Protein AF-A0A2D7SMZ4-F1 (afdb_monomer)

Structure (mmCIF, N/CA/C/O backbone):
data_AF-A0A2D7SMZ4-F1
#
_entry.id   AF-A0A2D7SMZ4-F1
#
loop_
_atom_site.group_PDB
_atom_site.id
_atom_site.type_symbol
_atom_site.label_atom_id
_atom_site.label_alt_id
_atom_site.label_comp_id
_atom_site.label_asym_id
_atom_site.label_entity_id
_atom_site.label_seq_id
_atom_site.pdbx_PDB_ins_code
_atom_site.Cartn_x
_atom_site.Cartn_y
_atom_site.Cartn_z
_atom_site.occupancy
_atom_site.B_iso_or_equiv
_atom_site.auth_seq_id
_atom_site.auth_comp_id
_atom_site.auth_asym_id
_atom_site.auth_atom_id
_atom_site.pdbx_PDB_model_num
ATOM 1 N N . MET A 1 1 ? 31.537 -2.635 -29.538 1.00 50.28 1 MET A N 1
ATOM 2 C CA . MET A 1 1 ? 30.178 -2.732 -28.971 1.00 50.28 1 MET A CA 1
ATOM 3 C C . MET A 1 1 ? 30.265 -3.610 -27.745 1.00 50.28 1 MET A C 1
ATOM 5 O O . MET A 1 1 ? 30.622 -4.777 -27.865 1.00 50.28 1 MET A O 1
ATOM 9 N N . GLY A 1 2 ? 30.172 -2.991 -26.574 1.00 50.62 2 GLY A N 1
ATOM 10 C CA . GLY A 1 2 ? 30.565 -3.595 -25.302 1.00 50.62 2 GLY A CA 1
ATOM 11 C C . GLY A 1 2 ? 29.359 -4.090 -24.517 1.00 50.62 2 GLY A C 1
ATOM 12 O O . GLY A 1 2 ? 28.241 -3.640 -24.720 1.00 50.62 2 GLY A O 1
ATOM 13 N N . GLN A 1 3 ? 29.598 -4.983 -23.561 1.00 61.22 3 GLN A N 1
ATOM 14 C CA . GLN A 1 3 ? 28.601 -5.582 -22.661 1.00 61.22 3 GLN A CA 1
ATOM 15 C C . GLN A 1 3 ? 27.650 -4.567 -21.977 1.00 61.22 3 GLN A C 1
ATOM 17 O O . GLN A 1 3 ? 26.537 -4.931 -21.607 1.00 61.22 3 GLN A O 1
ATOM 22 N N . LYS A 1 4 ? 28.067 -3.297 -21.844 1.00 60.47 4 LYS A N 1
ATOM 23 C CA . LYS A 1 4 ? 27.257 -2.183 -21.319 1.00 60.47 4 LYS A CA 1
ATOM 24 C C . LYS A 1 4 ? 26.097 -1.779 -22.236 1.00 60.47 4 LYS A C 1
ATOM 26 O O . LYS A 1 4 ? 25.021 -1.506 -21.719 1.00 60.47 4 LYS A O 1
ATOM 31 N N . ASP A 1 5 ? 26.293 -1.804 -23.555 1.00 69.50 5 ASP A N 1
ATOM 32 C CA . ASP A 1 5 ? 25.263 -1.418 -24.534 1.00 69.50 5 ASP A CA 1
ATOM 33 C C . ASP A 1 5 ? 24.088 -2.405 -24.466 1.00 69.50 5 ASP A C 1
ATOM 35 O O . ASP A 1 5 ? 22.926 -2.021 -24.384 1.00 69.50 5 ASP A O 1
ATOM 39 N N . ARG A 1 6 ? 24.407 -3.700 -24.336 1.00 71.56 6 ARG A N 1
ATOM 40 C CA . ARG A 1 6 ? 23.403 -4.754 -24.151 1.00 71.56 6 ARG A CA 1
ATOM 41 C C . ARG A 1 6 ? 22.687 -4.696 -22.805 1.00 71.56 6 ARG A C 1
ATOM 43 O O . ARG A 1 6 ? 21.514 -5.041 -22.732 1.00 71.56 6 ARG A O 1
ATOM 50 N N . ALA A 1 7 ? 23.380 -4.321 -21.730 1.00 75.00 7 ALA A N 1
ATOM 51 C CA . ALA A 1 7 ? 22.753 -4.186 -20.416 1.00 75.00 7 ALA A CA 1
ATOM 52 C C . ALA A 1 7 ? 21.721 -3.045 -20.401 1.00 75.00 7 ALA A C 1
ATOM 54 O O . ALA A 1 7 ? 20.681 -3.178 -19.761 1.00 75.00 7 ALA A O 1
ATOM 55 N N . PHE A 1 8 ? 21.990 -1.963 -21.139 1.00 74.56 8 PHE A N 1
ATOM 56 C CA . PHE A 1 8 ? 21.065 -0.846 -21.310 1.00 74.56 8 PHE A CA 1
ATOM 57 C C . PHE A 1 8 ? 19.832 -1.246 -22.135 1.00 74.56 8 PHE A C 1
ATOM 59 O O . PHE A 1 8 ? 18.717 -1.084 -21.651 1.00 74.56 8 PHE A O 1
ATOM 66 N N . GLU A 1 9 ? 20.022 -1.880 -23.298 1.00 75.56 9 GLU A N 1
ATOM 67 C CA . GLU A 1 9 ? 18.918 -2.386 -24.136 1.00 75.56 9 GLU A CA 1
ATOM 68 C C . GLU A 1 9 ? 18.018 -3.386 -23.389 1.00 75.56 9 GLU A C 1
ATOM 70 O O . GLU A 1 9 ? 16.792 -3.342 -23.489 1.00 75.56 9 GLU A O 1
ATOM 75 N N . VAL A 1 10 ? 18.615 -4.296 -22.608 1.00 76.44 10 VAL A N 1
ATOM 76 C CA . VAL A 1 10 ? 17.858 -5.229 -21.759 1.00 76.44 10 VAL A CA 1
ATOM 77 C C . VAL A 1 10 ? 17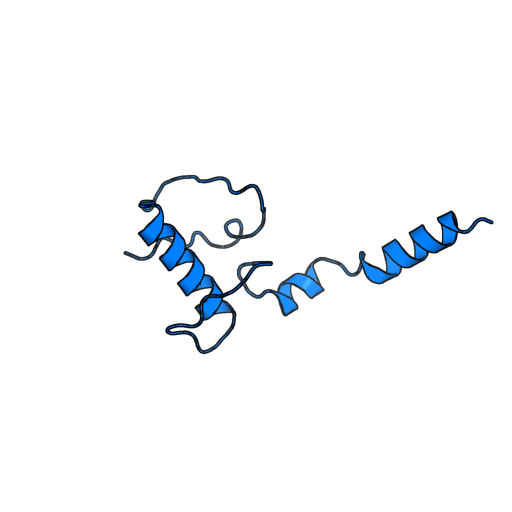.114 -4.470 -20.663 1.00 76.44 10 VAL A C 1
ATOM 79 O O . VAL A 1 10 ? 15.966 -4.799 -20.383 1.00 76.44 10 VAL A O 1
ATOM 82 N N . GLY A 1 11 ? 17.736 -3.449 -20.070 1.00 69.69 11 GLY A N 1
ATOM 83 C CA . GLY A 1 11 ? 17.107 -2.577 -19.083 1.00 69.69 11 GLY A CA 1
ATOM 84 C C . GLY A 1 11 ? 15.855 -1.887 -19.627 1.00 69.69 11 GLY A C 1
ATOM 85 O O . GLY A 1 11 ? 14.796 -1.996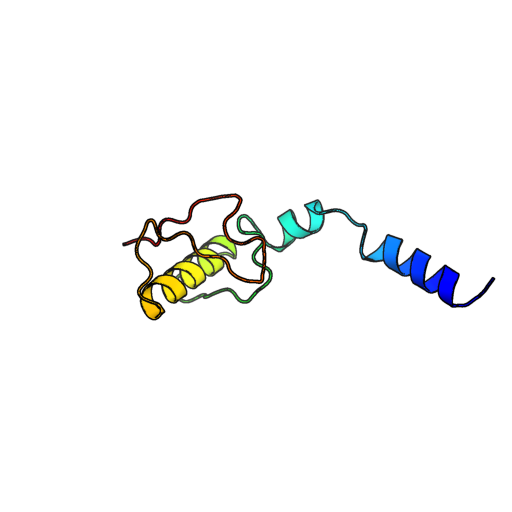 -19.012 1.00 69.69 11 GLY A O 1
ATOM 86 N N . GLU A 1 12 ? 15.943 -1.262 -20.803 1.00 71.25 12 GLU A N 1
ATOM 87 C CA . GLU A 1 12 ? 14.792 -0.639 -21.471 1.00 71.25 12 GLU A CA 1
ATOM 88 C C . GLU A 1 12 ? 13.704 -1.676 -21.795 1.00 71.25 12 GLU A C 1
ATOM 90 O O . GLU A 1 12 ? 12.548 -1.513 -21.413 1.00 71.25 12 GLU A O 1
ATOM 95 N N . ALA A 1 13 ? 14.059 -2.815 -22.396 1.00 70.69 13 ALA A N 1
ATOM 96 C CA . ALA A 1 13 ? 13.077 -3.838 -22.768 1.00 70.69 13 ALA A CA 1
ATOM 97 C C . ALA A 1 13 ? 12.367 -4.504 -21.566 1.00 70.69 13 ALA A C 1
ATOM 99 O O . ALA A 1 13 ? 11.247 -5.015 -21.712 1.00 70.69 13 ALA A O 1
ATOM 100 N N . HIS A 1 14 ? 13.010 -4.554 -20.392 1.00 64.81 14 HIS A N 1
ATOM 101 C CA . HIS A 1 14 ? 12.461 -5.194 -19.192 1.00 64.81 14 HIS A CA 1
ATOM 102 C C . HIS A 1 14 ? 11.746 -4.223 -18.250 1.00 64.81 14 HIS A C 1
ATOM 104 O O . HIS A 1 14 ? 10.716 -4.595 -17.684 1.00 64.81 14 HIS A O 1
ATOM 110 N N . TYR A 1 15 ? 12.265 -3.006 -18.085 1.00 63.88 15 TYR A N 1
ATOM 111 C CA . TYR A 1 15 ? 11.774 -2.049 -17.092 1.00 63.88 15 TYR A CA 1
ATOM 112 C C . TYR A 1 15 ? 10.972 -0.895 -17.699 1.00 63.88 15 TYR A C 1
ATOM 114 O O . TYR A 1 15 ? 10.152 -0.316 -16.989 1.00 63.88 15 TYR A O 1
ATOM 122 N N . ASP A 1 16 ? 11.101 -0.617 -19.001 1.00 65.44 16 ASP A N 1
ATOM 123 C CA . ASP A 1 16 ? 10.368 0.465 -19.677 1.00 65.44 16 ASP A CA 1
ATOM 124 C C . ASP A 1 16 ? 9.027 -0.009 -20.276 1.00 65.44 16 ASP A C 1
ATOM 126 O O . ASP A 1 16 ? 8.566 0.421 -21.330 1.00 65.44 16 ASP A O 1
ATOM 130 N N . LYS A 1 17 ? 8.360 -0.945 -19.584 1.00 63.06 17 LYS A N 1
ATOM 131 C CA . LYS A 1 17 ? 7.032 -1.473 -19.960 1.00 63.06 17 LYS A CA 1
ATOM 132 C C . LYS A 1 17 ? 5.868 -0.553 -19.550 1.00 63.06 17 LYS A C 1
ATOM 134 O O . LYS A 1 17 ? 4.707 -0.935 -19.688 1.00 63.06 17 LYS A O 1
ATOM 139 N N . GLY A 1 18 ? 6.168 0.659 -19.080 1.00 66.62 18 GLY A N 1
ATOM 140 C CA . GLY A 1 18 ? 5.190 1.667 -18.676 1.00 66.62 18 GLY A CA 1
ATOM 141 C C . GLY A 1 18 ? 4.459 1.354 -17.362 1.00 66.62 18 GLY A C 1
ATOM 142 O O . GLY A 1 18 ? 4.425 0.227 -16.867 1.00 66.62 18 GLY A O 1
ATOM 143 N N . ASN A 1 19 ? 3.825 2.378 -16.783 1.00 70.56 19 ASN A N 1
ATOM 144 C CA . ASN A 1 19 ? 3.123 2.269 -15.495 1.00 70.56 19 ASN A CA 1
ATOM 145 C C . ASN A 1 19 ? 1.833 1.434 -15.545 1.00 70.56 19 ASN A C 1
ATOM 147 O O . ASN A 1 19 ? 1.266 1.122 -14.498 1.00 70.56 19 ASN A O 1
ATOM 151 N N . ASP A 1 20 ? 1.351 1.067 -16.730 1.00 78.25 20 ASP A N 1
ATOM 152 C CA . ASP A 1 20 ? 0.086 0.346 -16.878 1.00 78.25 20 ASP A CA 1
ATOM 153 C C . ASP A 1 20 ? 0.183 -1.102 -16.393 1.00 78.25 20 ASP A C 1
ATOM 155 O O . ASP A 1 20 ? -0.754 -1.599 -15.766 1.00 78.25 20 ASP A O 1
ATOM 159 N N . LEU A 1 21 ? 1.350 -1.739 -16.549 1.00 79.94 21 LEU A N 1
ATOM 160 C CA . LEU A 1 21 ? 1.618 -3.043 -15.941 1.00 79.94 21 LEU A CA 1
ATOM 161 C C . LEU A 1 21 ? 1.467 -2.981 -14.414 1.00 79.94 21 LEU A C 1
ATOM 163 O O . LEU A 1 21 ? 0.820 -3.836 -13.810 1.00 79.94 21 LEU A O 1
ATOM 167 N N . TYR A 1 22 ? 2.025 -1.943 -13.790 1.00 78.00 22 TYR A N 1
ATOM 168 C CA . TYR A 1 22 ? 1.969 -1.763 -12.342 1.00 78.00 22 TYR A CA 1
ATOM 169 C C . TYR A 1 22 ? 0.556 -1.451 -11.850 1.00 78.00 22 TYR A C 1
ATOM 171 O O . TYR A 1 22 ? 0.174 -1.947 -10.796 1.00 78.00 22 TYR A O 1
ATOM 179 N N . LYS A 1 23 ? -0.252 -0.711 -12.618 1.00 80.12 23 LYS A N 1
ATOM 180 C CA . LYS A 1 23 ? -1.673 -0.488 -12.297 1.00 80.12 23 LYS A CA 1
ATOM 181 C C . LYS A 1 23 ? -2.471 -1.789 -12.292 1.00 80.12 23 LYS A C 1
ATOM 183 O O . LYS A 1 23 ? -3.278 -1.999 -11.390 1.00 80.12 23 LYS A O 1
ATOM 188 N N . ILE A 1 24 ? -2.224 -2.670 -13.262 1.00 82.94 24 ILE A N 1
ATOM 189 C CA . ILE A 1 24 ? -2.886 -3.980 -13.334 1.00 82.94 24 ILE A CA 1
ATOM 190 C C . ILE A 1 24 ? -2.426 -4.875 -12.176 1.00 82.94 24 ILE A C 1
ATOM 192 O O . ILE A 1 24 ? -3.248 -5.520 -11.532 1.00 82.94 24 ILE A O 1
ATOM 196 N N . MET A 1 25 ? -1.123 -4.898 -11.888 1.00 83.50 25 MET A N 1
ATOM 197 C CA . MET A 1 25 ? -0.538 -5.785 -10.879 1.00 83.50 25 MET A CA 1
ATOM 198 C C . MET A 1 25 ? -0.817 -5.346 -9.432 1.00 83.50 25 MET A C 1
ATOM 200 O O . MET A 1 25 ? -1.072 -6.186 -8.575 1.00 83.50 25 MET A O 1
ATOM 204 N N . LEU A 1 26 ? -0.720 -4.047 -9.138 1.00 83.94 26 LEU A N 1
ATOM 20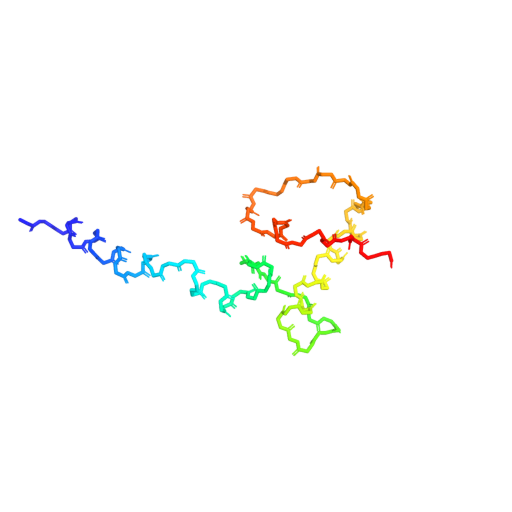5 C CA . LEU A 1 26 ? -0.735 -3.508 -7.769 1.00 83.94 26 LEU A CA 1
ATOM 206 C C . LEU A 1 26 ? -2.103 -2.970 -7.334 1.00 83.94 26 LEU A C 1
ATOM 208 O O . LEU A 1 26 ? -2.278 -2.600 -6.171 1.00 83.94 26 LEU A O 1
ATOM 212 N N . GLY A 1 27 ? -3.067 -2.919 -8.251 1.00 80.75 27 GLY A N 1
ATOM 213 C CA . GLY A 1 27 ? -4.409 -2.428 -7.976 1.00 80.75 27 GLY A CA 1
ATOM 214 C C . GLY A 1 27 ? -4.467 -0.923 -7.704 1.00 80.75 27 GLY A C 1
ATOM 215 O O . GLY A 1 27 ? -3.554 -0.159 -8.032 1.00 80.75 27 GLY A O 1
ATOM 216 N N . LYS A 1 28 ? -5.577 -0.487 -7.093 1.00 79.31 28 LYS A N 1
ATOM 217 C CA . LYS A 1 28 ? -5.971 0.934 -7.015 1.00 79.31 28 LYS A CA 1
ATOM 218 C C . LYS A 1 28 ? -4.988 1.814 -6.230 1.00 79.31 28 LYS A C 1
ATOM 220 O O . LYS A 1 28 ? -4.875 3.003 -6.506 1.00 79.31 28 LYS A O 1
ATOM 225 N N . TYR A 1 29 ? -4.262 1.226 -5.277 1.00 76.25 29 TYR A N 1
ATOM 226 C CA . TYR A 1 29 ? -3.336 1.947 -4.398 1.00 76.25 29 TYR A CA 1
ATOM 227 C C . TYR A 1 29 ? -1.892 1.990 -4.904 1.00 76.25 29 TYR A C 1
ATOM 229 O O . TYR A 1 29 ? -1.061 2.636 -4.269 1.00 76.25 29 TYR A O 1
ATOM 237 N N . LEU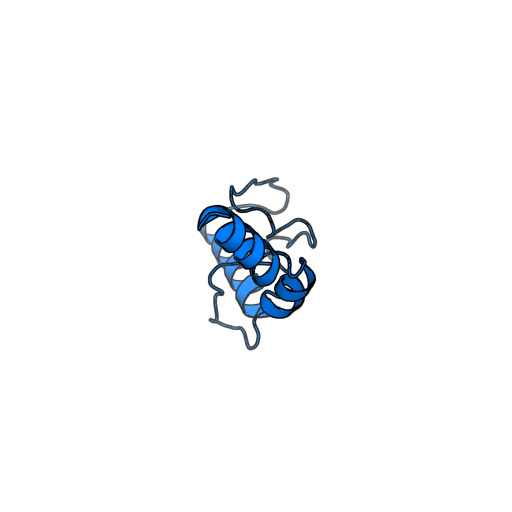 A 1 30 ? -1.569 1.275 -5.995 1.00 80.75 30 LEU A N 1
ATOM 238 C CA . LEU A 1 30 ? -0.193 1.126 -6.498 1.00 80.75 30 LEU A CA 1
ATOM 239 C C . LEU A 1 30 ? 0.808 0.752 -5.388 1.00 80.75 30 LEU A C 1
ATOM 241 O O . LEU A 1 30 ? 1.969 1.161 -5.367 1.00 80.75 30 LEU A O 1
ATOM 245 N N . ALA A 1 31 ? 0.317 -0.026 -4.429 1.00 79.88 31 ALA A N 1
ATOM 246 C CA . ALA A 1 31 ? 0.996 -0.340 -3.195 1.00 79.88 31 ALA A CA 1
ATOM 247 C C . ALA A 1 31 ? 1.976 -1.490 -3.419 1.00 79.88 31 ALA A C 1
ATOM 249 O O . ALA A 1 31 ? 1.596 -2.659 -3.351 1.00 79.88 31 ALA A O 1
ATOM 250 N N . TYR A 1 32 ? 3.250 -1.170 -3.657 1.00 85.62 32 TYR A N 1
ATOM 251 C CA . TYR A 1 32 ? 4.281 -2.196 -3.814 1.00 85.62 32 TYR A CA 1
ATOM 252 C C . TYR A 1 32 ? 4.874 -2.640 -2.469 1.00 85.62 32 TYR A C 1
ATOM 254 O O . TYR A 1 32 ? 6.051 -2.461 -2.168 1.00 85.62 32 TYR A O 1
ATOM 262 N N . THR A 1 33 ? 4.007 -3.179 -1.615 1.00 81.62 33 THR A N 1
ATOM 263 C CA . THR A 1 33 ? 4.338 -3.764 -0.311 1.00 81.62 33 THR A CA 1
ATOM 264 C C . THR A 1 33 ? 3.314 -4.839 0.049 1.00 81.62 33 THR A C 1
ATOM 266 O O . THR A 1 33 ? 2.365 -5.082 -0.699 1.00 81.62 33 THR A O 1
ATOM 269 N N . CYS A 1 34 ? 3.492 -5.484 1.201 1.00 88.19 34 CYS A N 1
ATOM 270 C CA . CYS A 1 34 ? 2.569 -6.497 1.687 1.00 88.19 34 CYS A CA 1
ATOM 271 C C . CYS A 1 34 ? 1.155 -5.935 1.937 1.00 88.19 34 CYS A C 1
ATOM 273 O O . CYS A 1 34 ? 0.982 -4.817 2.424 1.00 88.19 34 CYS A O 1
ATOM 275 N N . GLY A 1 35 ? 0.144 -6.751 1.628 1.00 87.44 35 GLY A N 1
ATOM 276 C CA . GLY A 1 35 ? -1.245 -6.534 2.039 1.00 87.44 35 GLY A CA 1
ATOM 277 C C . GLY A 1 35 ? -1.558 -7.229 3.369 1.00 87.44 35 GLY A C 1
ATOM 278 O O . GLY A 1 35 ? -0.857 -8.161 3.774 1.00 87.44 35 GLY A O 1
ATOM 279 N N . TYR A 1 36 ? -2.621 -6.794 4.046 1.00 91.75 36 TYR A N 1
ATOM 280 C CA . TYR A 1 36 ? -3.095 -7.366 5.306 1.00 91.75 36 TYR A CA 1
ATOM 281 C C . TYR A 1 36 ? -4.449 -8.063 5.120 1.00 91.75 36 TYR A C 1
ATOM 283 O O . TYR A 1 36 ? -5.469 -7.420 4.912 1.00 91.75 36 TYR A O 1
ATOM 291 N N . TRP A 1 37 ? -4.469 -9.392 5.235 1.00 93.50 37 TRP A N 1
ATOM 292 C CA . TRP A 1 37 ? -5.576 -10.236 4.756 1.00 93.50 37 TRP A CA 1
ATOM 293 C C . TRP A 1 37 ? -6.594 -10.658 5.828 1.00 93.50 37 TRP A C 1
ATOM 295 O O . TRP A 1 37 ? -7.300 -11.644 5.658 1.00 93.50 37 TRP A O 1
ATOM 305 N N . LYS A 1 38 ? -6.669 -9.956 6.967 1.00 86.25 38 LYS A N 1
ATOM 306 C CA . LYS A 1 38 ? -7.502 -10.406 8.100 1.00 86.25 38 LYS A CA 1
ATOM 307 C C . LYS A 1 38 ? -9.005 -10.448 7.784 1.00 86.25 38 LYS A C 1
ATOM 309 O O . LYS A 1 38 ? -9.676 -11.316 8.320 1.00 86.25 38 LYS A O 1
ATOM 314 N N . ASN A 1 39 ? -9.502 -9.540 6.941 1.00 87.81 39 ASN A N 1
ATOM 315 C CA . ASN A 1 39 ? -10.904 -9.450 6.506 1.00 87.81 39 ASN A CA 1
ATOM 316 C C . ASN A 1 39 ? -10.965 -9.006 5.030 1.00 87.81 39 ASN A C 1
ATOM 318 O O . ASN A 1 39 ? -11.622 -8.019 4.711 1.00 87.81 39 ASN A O 1
ATOM 322 N N . ALA A 1 40 ? -10.182 -9.642 4.157 1.00 92.69 40 ALA A N 1
ATOM 323 C CA . ALA A 1 40 ? -10.047 -9.222 2.765 1.00 92.69 40 ALA A CA 1
ATOM 324 C C . ALA A 1 40 ? -10.107 -10.419 1.818 1.00 92.69 40 ALA A C 1
ATOM 326 O O . ALA A 1 40 ? -9.376 -11.389 2.012 1.00 92.69 40 ALA A O 1
ATOM 327 N N . ASP A 1 41 ? -10.911 -10.291 0.763 1.00 93.56 41 ASP A N 1
ATOM 328 C CA .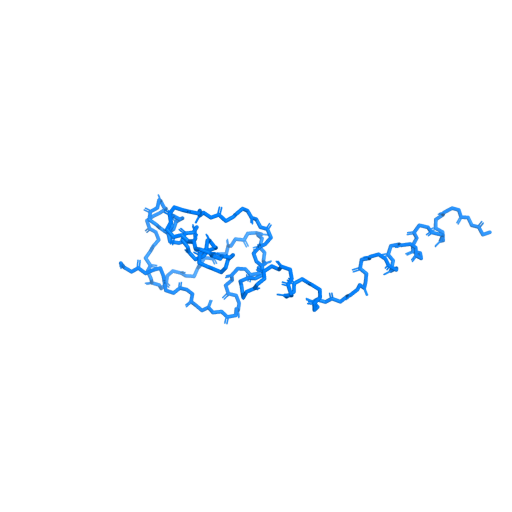 ASP A 1 41 ? -11.075 -11.320 -0.272 1.00 93.56 41 ASP A CA 1
ATOM 329 C C . ASP A 1 41 ? -10.322 -10.976 -1.567 1.00 93.56 41 ASP A C 1
ATOM 331 O O . ASP A 1 41 ? -10.216 -11.790 -2.484 1.00 93.56 41 ASP A O 1
ATOM 335 N N . ASN A 1 42 ? -9.773 -9.761 -1.663 1.00 91.62 42 ASN A N 1
ATOM 336 C CA . ASN A 1 42 ? -9.009 -9.297 -2.815 1.00 91.62 42 ASN A CA 1
ATOM 337 C C . ASN A 1 42 ? -7.873 -8.339 -2.409 1.00 91.62 42 ASN A C 1
ATO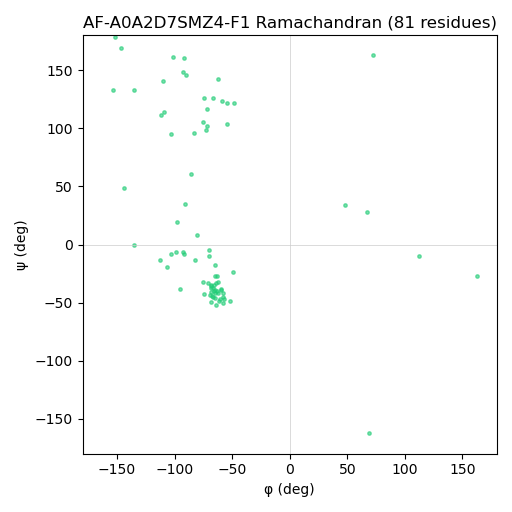M 339 O O . ASN A 1 42 ? -7.793 -7.862 -1.276 1.00 91.62 42 ASN A O 1
ATOM 343 N N . LEU A 1 43 ? -6.981 -8.050 -3.364 1.00 89.56 43 LEU A N 1
ATOM 344 C CA . LEU A 1 43 ? -5.801 -7.209 -3.145 1.00 89.56 43 LEU A CA 1
ATOM 345 C C . LEU A 1 43 ? -6.154 -5.790 -2.679 1.00 89.56 43 LEU A C 1
ATOM 347 O O . LEU A 1 43 ? -5.448 -5.243 -1.837 1.00 89.56 43 LEU A O 1
ATOM 351 N N . ASN A 1 44 ? -7.222 -5.187 -3.207 1.00 87.56 44 ASN A N 1
ATOM 352 C CA . ASN A 1 44 ? -7.593 -3.822 -2.837 1.00 87.56 44 ASN A CA 1
ATOM 353 C C . ASN A 1 44 ? -8.026 -3.761 -1.370 1.00 87.56 44 ASN A C 1
ATOM 355 O O . ASN A 1 44 ? -7.537 -2.901 -0.640 1.00 87.56 44 ASN A O 1
ATOM 359 N N . ASP A 1 45 ? -8.851 -4.710 -0.931 1.00 89.19 45 ASP A N 1
ATOM 360 C CA . ASP A 1 45 ? -9.313 -4.797 0.458 1.00 89.19 45 ASP A CA 1
ATOM 361 C C . ASP A 1 45 ? -8.146 -5.096 1.407 1.00 89.19 45 ASP A C 1
ATOM 363 O O . ASP A 1 45 ? -8.039 -4.512 2.485 1.00 89.19 45 ASP A O 1
ATOM 367 N N . ALA A 1 46 ? -7.212 -5.957 0.989 1.00 90.88 46 ALA A N 1
ATOM 368 C CA . ALA A 1 46 ? -6.036 -6.287 1.788 1.00 90.88 46 ALA A CA 1
ATOM 369 C C . ALA A 1 46 ? -5.092 -5.085 1.950 1.00 90.88 46 ALA A C 1
ATOM 371 O O . ALA A 1 46 ? -4.485 -4.894 3.009 1.00 90.88 46 ALA A O 1
ATOM 372 N N . GLN A 1 47 ? -4.948 -4.265 0.908 1.00 88.62 47 GLN A N 1
ATOM 373 C CA . GLN A 1 47 ? -4.178 -3.026 0.988 1.00 88.62 47 GLN A CA 1
ATOM 374 C C . GLN A 1 47 ? -4.890 -2.006 1.882 1.00 88.62 47 GLN A C 1
ATOM 376 O O . GLN A 1 47 ? -4.250 -1.423 2.752 1.00 88.62 47 GLN A O 1
ATOM 381 N N . GLU A 1 48 ? -6.207 -1.855 1.759 1.00 85.38 48 GLU A N 1
ATOM 382 C CA . GLU A 1 48 ? -7.010 -0.951 2.590 1.00 85.38 48 GLU A CA 1
ATOM 383 C C . GLU A 1 48 ? -6.940 -1.319 4.081 1.00 85.38 48 GLU A C 1
ATOM 385 O O . GLU A 1 48 ? -6.611 -0.480 4.922 1.00 85.38 48 GLU A O 1
ATOM 390 N N . ALA A 1 49 ? -7.096 -2.602 4.410 1.00 87.50 49 ALA A N 1
ATOM 391 C CA . ALA A 1 49 ? -6.964 -3.105 5.775 1.00 87.50 49 ALA A CA 1
ATOM 392 C C . ALA A 1 49 ? -5.548 -2.905 6.351 1.00 87.50 49 ALA A C 1
ATOM 394 O O . ALA A 1 49 ? -5.380 -2.692 7.556 1.00 87.50 49 ALA A O 1
ATOM 395 N N . LYS A 1 50 ? -4.508 -2.956 5.507 1.00 87.56 50 LYS A N 1
ATOM 396 C CA . LYS A 1 50 ? -3.126 -2.652 5.910 1.00 87.56 50 LYS A CA 1
ATOM 397 C C . LYS A 1 50 ? -2.963 -1.167 6.229 1.00 87.56 50 LYS A C 1
ATOM 399 O O . LYS A 1 50 ? -2.285 -0.837 7.201 1.00 87.56 50 LYS A O 1
ATOM 404 N N . LEU A 1 5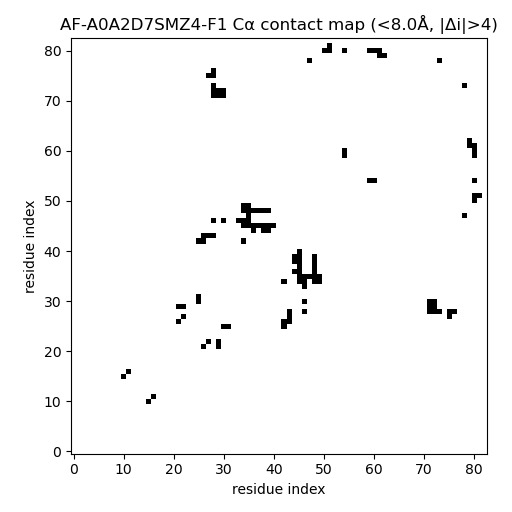1 ? -3.566 -0.283 5.437 1.00 82.81 51 LEU A N 1
ATOM 405 C CA . LEU A 1 51 ? -3.521 1.160 5.674 1.00 82.81 51 LEU A CA 1
ATOM 406 C C . LEU A 1 51 ? -4.236 1.537 6.979 1.00 82.81 51 LEU A C 1
ATOM 408 O O . LEU A 1 51 ? -3.646 2.235 7.804 1.00 82.81 51 LEU A O 1
ATOM 412 N N . ASP A 1 52 ? -5.428 0.988 7.216 1.00 82.75 52 ASP A N 1
ATOM 413 C CA . ASP A 1 52 ? -6.158 1.145 8.481 1.00 82.75 52 ASP A CA 1
ATOM 414 C C . ASP A 1 52 ? -5.330 0.667 9.690 1.00 82.75 52 ASP A C 1
ATOM 416 O O . ASP A 1 52 ? -5.179 1.370 10.693 1.00 82.75 52 ASP A O 1
ATOM 420 N N . LEU A 1 53 ? -4.714 -0.517 9.586 1.00 86.06 53 LEU A N 1
ATOM 421 C CA . LEU A 1 53 ? -3.876 -1.059 10.655 1.00 86.06 53 LEU A CA 1
ATOM 422 C C . LEU A 1 53 ? -2.696 -0.138 10.992 1.00 86.06 53 LEU A C 1
ATOM 424 O O . LEU A 1 53 ? -2.342 -0.004 12.166 1.00 86.06 53 LEU A O 1
ATOM 428 N N . VAL A 1 54 ? -2.076 0.472 9.977 1.00 83.62 54 VAL A N 1
ATOM 429 C CA . VAL A 1 54 ? -1.006 1.454 10.178 1.00 83.62 54 VAL A CA 1
ATOM 430 C C . VAL A 1 54 ? -1.559 2.672 10.912 1.00 83.62 54 VAL A C 1
ATOM 432 O O . VAL A 1 54 ? -1.021 2.987 11.971 1.00 83.62 54 VAL A O 1
ATOM 435 N N . CYS A 1 55 ? -2.659 3.274 10.438 1.00 80.94 55 CYS A N 1
ATOM 436 C CA . CYS A 1 55 ? -3.289 4.431 11.086 1.00 80.94 55 CYS A CA 1
ATOM 437 C C . CYS A 1 55 ? -3.560 4.180 12.578 1.00 80.94 55 CYS A C 1
ATOM 439 O O . CYS A 1 55 ? -3.168 4.988 13.425 1.00 80.94 55 CYS A O 1
ATOM 441 N N . ARG A 1 56 ? -4.164 3.030 12.912 1.00 82.44 56 ARG A N 1
ATOM 442 C CA . ARG A 1 56 ? -4.484 2.650 14.298 1.00 82.44 56 ARG A CA 1
ATOM 443 C C . ARG A 1 56 ? -3.250 2.488 15.175 1.00 82.44 56 ARG A C 1
ATOM 445 O O . ARG A 1 56 ? -3.266 2.888 16.334 1.00 82.44 56 ARG A O 1
ATOM 452 N N . LYS A 1 57 ? -2.177 1.901 14.641 1.00 85.75 57 LYS A N 1
ATOM 453 C CA . LYS A 1 57 ? -0.939 1.665 15.400 1.00 85.75 57 LYS A CA 1
ATOM 454 C C . LYS A 1 57 ? -0.116 2.928 15.608 1.00 85.75 57 LYS A C 1
ATOM 456 O O . LYS A 1 57 ? 0.564 3.038 16.622 1.00 85.75 57 LYS A O 1
ATOM 461 N N . THR A 1 58 ? -0.149 3.853 14.656 1.00 82.94 58 THR A N 1
ATOM 462 C CA . THR A 1 58 ? 0.624 5.097 14.723 1.00 82.94 58 THR A CA 1
ATOM 463 C C . THR A 1 58 ? -0.159 6.247 15.354 1.00 82.94 58 THR A C 1
ATOM 465 O O . THR A 1 58 ? 0.421 7.302 15.587 1.00 8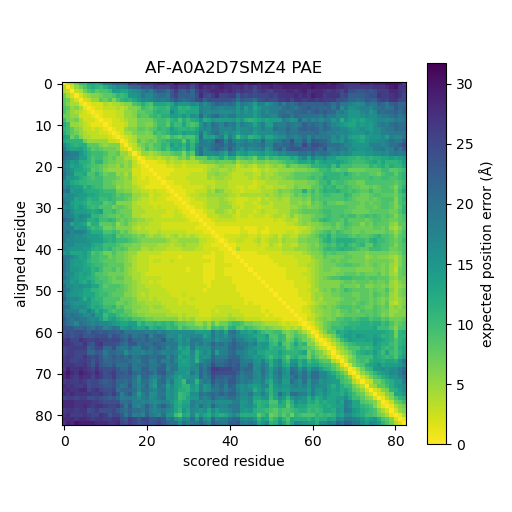2.94 58 THR A O 1
ATOM 468 N N . GLY A 1 59 ? -1.459 6.070 15.621 1.00 77.06 59 GLY A N 1
ATOM 469 C CA . GLY A 1 59 ? -2.323 7.118 16.170 1.00 77.06 59 GLY A CA 1
ATOM 470 C C . GLY A 1 59 ? -2.553 8.279 15.199 1.00 77.06 59 GLY A C 1
ATOM 471 O O . GLY A 1 59 ? -2.752 9.411 15.635 1.00 77.06 59 GLY A O 1
ATOM 472 N N . LEU A 1 60 ? -2.484 8.020 13.887 1.00 70.44 60 LEU A N 1
ATOM 473 C CA . LEU A 1 60 ? -2.698 9.054 12.873 1.00 70.44 60 LEU A CA 1
ATOM 474 C C . LEU A 1 60 ? -4.190 9.384 12.788 1.00 70.44 60 LEU A C 1
ATOM 476 O O . LEU A 1 60 ? -5.020 8.498 12.596 1.00 70.44 60 LEU A O 1
ATOM 480 N N . SER A 1 61 ? -4.526 10.665 12.925 1.00 58.84 61 SER A N 1
ATOM 481 C CA . SER A 1 61 ? -5.888 11.170 12.771 1.00 58.84 61 SER A CA 1
ATOM 482 C C . SER A 1 61 ? -6.158 11.630 11.336 1.00 58.84 61 SER A C 1
ATOM 484 O O . SER A 1 61 ? -5.265 12.112 10.631 1.00 58.84 61 SER A O 1
ATOM 486 N N . ALA A 1 62 ? -7.416 11.491 10.906 1.00 56.97 62 ALA A N 1
ATOM 487 C CA . ALA A 1 62 ? -7.888 12.002 9.623 1.00 56.97 62 ALA A CA 1
ATOM 488 C C . ALA A 1 62 ? -7.577 13.510 9.509 1.00 56.97 62 ALA A C 1
ATOM 490 O O . ALA A 1 62 ? -7.983 14.297 10.365 1.00 56.97 62 ALA A O 1
ATOM 491 N N . GLY A 1 63 ? -6.811 13.891 8.480 1.00 56.41 63 GLY A N 1
ATOM 492 C CA . GLY A 1 63 ? -6.359 15.269 8.229 1.00 56.41 63 GLY A CA 1
ATOM 493 C C . GLY A 1 63 ? -4.849 15.505 8.382 1.00 56.41 63 GLY A C 1
ATOM 494 O O . GLY A 1 63 ? -4.346 16.555 7.975 1.00 56.41 63 GLY A O 1
ATOM 495 N N . GLY A 1 64 ? -4.093 14.541 8.919 1.00 53.66 64 GLY A N 1
ATOM 496 C CA . GLY A 1 64 ? -2.631 14.610 8.944 1.00 53.66 64 GLY A CA 1
ATOM 497 C C . GLY A 1 64 ? -2.028 14.405 7.550 1.00 53.66 64 GLY A C 1
ATOM 498 O O . GLY A 1 64 ? -2.132 13.321 6.984 1.00 53.66 64 GLY A O 1
ATOM 499 N N . ARG A 1 65 ? -1.345 15.416 6.995 1.00 50.31 65 ARG A N 1
ATOM 500 C CA . ARG A 1 65 ? -0.499 15.226 5.805 1.00 50.31 65 ARG A CA 1
ATOM 501 C C . ARG A 1 65 ? 0.789 14.523 6.214 1.00 50.31 65 ARG A C 1
ATOM 503 O O . ARG A 1 65 ? 1.674 15.142 6.799 1.00 50.31 65 ARG A O 1
ATOM 510 N N . TRP A 1 66 ? 0.902 13.244 5.884 1.00 54.19 66 TRP A N 1
ATOM 511 C CA . TRP A 1 66 ? 2.096 12.449 6.137 1.00 54.19 66 TRP A CA 1
ATOM 512 C C . TRP A 1 66 ? 2.816 12.118 4.831 1.00 54.19 66 TRP A C 1
ATOM 514 O O . TRP A 1 66 ? 2.200 11.855 3.801 1.00 54.19 66 TRP A O 1
ATOM 524 N N . ARG A 1 67 ? 4.147 12.155 4.863 1.00 46.38 67 ARG A N 1
ATOM 525 C CA . ARG A 1 67 ? 5.000 11.749 3.745 1.00 46.38 67 ARG A CA 1
ATOM 526 C C . ARG A 1 67 ? 5.683 10.446 4.131 1.00 46.38 67 ARG A C 1
ATOM 528 O O . ARG A 1 67 ? 6.491 10.449 5.050 1.00 46.38 67 ARG A O 1
ATOM 535 N N . THR A 1 68 ? 5.378 9.349 3.440 1.00 50.91 68 THR A N 1
ATOM 536 C CA . THR A 1 68 ? 6.284 8.193 3.435 1.00 50.91 68 THR A CA 1
ATOM 537 C C . THR A 1 68 ? 7.274 8.311 2.304 1.00 50.91 68 THR A C 1
ATOM 539 O O . THR A 1 68 ? 6.939 8.757 1.210 1.00 50.91 68 THR A O 1
ATOM 542 N N . GLU A 1 69 ? 8.478 7.822 2.560 1.00 48.88 69 GLU A N 1
ATOM 543 C CA . GLU A 1 69 ? 9.596 7.794 1.616 1.00 48.88 69 GLU A CA 1
ATOM 544 C C . GLU A 1 69 ? 9.386 6.784 0.464 1.00 48.88 69 GLU A C 1
ATOM 546 O O . GLU A 1 69 ? 10.151 6.759 -0.492 1.00 48.88 69 GLU A O 1
ATOM 551 N N . GLY A 1 70 ? 8.299 6.000 0.499 1.00 48.25 70 GLY A N 1
ATOM 552 C CA . GLY A 1 70 ? 7.792 5.214 -0.629 1.00 48.25 70 GLY A CA 1
ATOM 553 C C . GLY A 1 70 ? 6.578 5.892 -1.259 1.00 48.25 70 GLY A C 1
ATOM 554 O O . GLY A 1 70 ? 5.458 5.740 -0.769 1.00 48.25 70 GLY A O 1
ATOM 555 N N . GLY A 1 71 ? 6.792 6.674 -2.315 1.00 54.72 71 GLY A N 1
ATOM 556 C CA . GLY A 1 71 ? 5.721 7.314 -3.076 1.00 54.72 71 GLY A CA 1
ATOM 557 C C . GLY A 1 71 ? 4.860 6.291 -3.822 1.00 54.72 71 GLY A C 1
ATOM 558 O O . GLY A 1 71 ? 5.403 5.468 -4.548 1.00 54.72 71 GLY A O 1
ATOM 559 N N . ALA A 1 72 ? 3.540 6.351 -3.603 1.00 46.94 72 ALA A N 1
ATOM 560 C CA . ALA A 1 72 ? 2.442 5.906 -4.491 1.00 46.94 72 ALA A CA 1
ATOM 561 C C . ALA A 1 72 ? 1.115 5.757 -3.721 1.00 46.94 72 ALA A C 1
ATOM 563 O O . ALA A 1 72 ? 0.048 5.945 -4.293 1.00 46.94 72 ALA A O 1
ATOM 564 N N . TYR A 1 73 ? 1.181 5.477 -2.417 1.00 51.78 73 TYR A N 1
ATOM 565 C CA . TYR A 1 73 ? 0.042 4.987 -1.628 1.00 51.78 73 TYR A CA 1
ATOM 566 C C . TYR A 1 73 ? -1.155 5.951 -1.474 1.00 51.78 73 TYR A C 1
ATOM 568 O O . TYR A 1 73 ? -2.232 5.492 -1.112 1.00 51.78 73 TYR A O 1
ATOM 576 N N . TRP A 1 74 ? -0.995 7.258 -1.732 1.00 49.72 74 TRP A N 1
ATOM 577 C CA . TRP A 1 74 ? -1.984 8.283 -1.324 1.00 49.72 74 TRP A CA 1
ATOM 578 C C . TRP A 1 74 ? -2.318 9.321 -2.394 1.00 49.72 74 TRP A C 1
ATOM 580 O O . TRP A 1 74 ? -3.104 10.225 -2.142 1.00 49.72 74 TRP A O 1
ATOM 590 N N . HIS A 1 75 ? -1.713 9.241 -3.584 1.00 41.62 75 HIS A N 1
ATOM 591 C CA . HIS A 1 75 ? -1.914 10.273 -4.610 1.00 41.62 75 HIS A CA 1
ATOM 592 C C . HIS A 1 75 ? -3.203 10.099 -5.429 1.00 41.62 75 HIS A C 1
ATOM 594 O O . HIS A 1 75 ? -3.593 11.042 -6.109 1.00 41.62 75 HIS A O 1
ATOM 600 N N . TYR A 1 76 ? -3.868 8.939 -5.359 1.00 39.44 76 TYR A N 1
ATOM 601 C CA . TYR A 1 76 ? -5.057 8.643 -6.177 1.00 39.44 76 TYR A CA 1
ATOM 602 C C . TYR A 1 76 ? -6.368 8.521 -5.396 1.00 39.44 76 TYR A C 1
ATOM 604 O O . TYR A 1 76 ? -7.435 8.558 -5.996 1.00 39.44 76 TYR A O 1
ATOM 612 N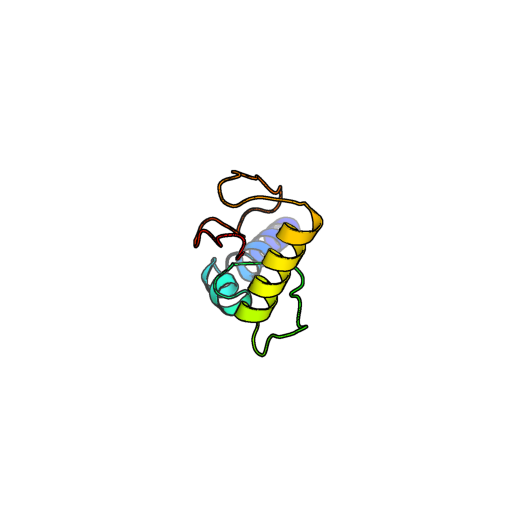 N . HIS A 1 77 ? -6.305 8.415 -4.075 1.00 45.16 77 HIS A N 1
ATOM 613 C CA . HIS A 1 77 ? -7.458 8.408 -3.182 1.00 45.16 77 HIS A CA 1
ATOM 614 C C . HIS A 1 77 ? -6.946 8.938 -1.848 1.00 45.16 77 HIS A C 1
ATOM 616 O O . HIS A 1 77 ? -5.890 8.474 -1.433 1.00 45.16 77 HIS A O 1
ATOM 622 N N . GLU A 1 78 ? -7.640 9.876 -1.198 1.00 49.94 78 GLU A N 1
ATOM 623 C CA . GLU A 1 78 ? -7.491 10.097 0.244 1.00 49.94 78 GLU A CA 1
ATOM 624 C C . GLU A 1 78 ? -8.168 8.903 0.920 1.00 49.94 78 GLU A C 1
ATOM 626 O O . GLU A 1 78 ? -9.397 8.839 0.956 1.00 49.94 78 GLU A O 1
ATOM 631 N N . PRO A 1 79 ? -7.429 7.900 1.414 1.00 50.00 79 PRO A N 1
ATOM 632 C CA . PRO A 1 79 ? -7.986 6.947 2.342 1.00 50.00 79 PRO A CA 1
ATOM 633 C C . PRO A 1 79 ? -8.108 7.769 3.616 1.00 50.00 79 PRO A C 1
ATOM 635 O O . PRO A 1 79 ? -7.125 8.032 4.316 1.00 50.00 79 PRO A O 1
ATOM 638 N N . GLU A 1 80 ? -9.308 8.270 3.880 1.00 54.59 80 GLU A N 1
ATOM 639 C CA . GLU A 1 80 ? -9.634 8.649 5.240 1.00 54.59 80 GLU A CA 1
ATOM 640 C C . GLU A 1 80 ? -9.223 7.447 6.094 1.00 54.59 80 GLU A C 1
ATOM 642 O O . GLU A 1 80 ? -9.627 6.322 5.792 1.00 54.59 80 GLU A O 1
ATOM 647 N N . CYS A 1 81 ? -8.330 7.637 7.074 1.00 56.09 81 CYS A N 1
ATOM 648 C CA . CYS A 1 81 ? -8.127 6.609 8.088 1.00 56.09 81 CYS A CA 1
ATOM 649 C C . CYS A 1 81 ? -9.530 6.350 8.647 1.00 56.09 81 CYS A C 1
ATOM 651 O O . CYS A 1 81 ? -10.083 7.225 9.321 1.00 56.09 81 CYS A O 1
ATOM 653 N N . VAL A 1 82 ? -10.139 5.235 8.237 1.00 48.69 82 VAL A N 1
ATOM 654 C CA . VAL A 1 82 ? -11.531 4.927 8.547 1.00 48.69 82 VAL A CA 1
ATOM 655 C C . VAL A 1 82 ? -11.612 4.900 10.068 1.00 48.69 82 VAL A C 1
ATOM 657 O O . VAL A 1 82 ? -10.801 4.238 10.715 1.00 48.69 82 VAL A O 1
ATOM 660 N N . ARG A 1 83 ? -12.498 5.722 10.638 1.00 43.88 83 ARG A N 1
ATOM 661 C CA . ARG A 1 83 ? -12.759 5.682 12.081 1.00 43.88 83 ARG A CA 1
ATOM 662 C C . ARG A 1 83 ? -13.278 4.312 12.488 1.00 43.88 83 ARG A C 1
ATOM 664 O O . ARG A 1 83 ? -14.152 3.795 11.759 1.00 43.88 83 ARG A O 1
#

Solvent-accessible surface area (backbone atoms only — not comparable to full-atom values): 5283 Å² total; per-residue (Å²): 139,56,78,64,60,56,53,50,54,51,44,48,74,69,69,67,68,57,70,63,57,48,45,70,74,40,37,87,42,48,47,94,63,85,62,34,64,90,89,34,95,47,72,60,46,7,41,51,48,35,52,41,52,47,29,69,74,70,68,58,58,74,87,68,91,76,84,63,96,70,85,50,67,57,84,83,50,84,75,64,51,73,128

Mean predicted aligned error: 11.24 Å

Sequence (83 aa):
MGQKDRAFEVGEAHYDKGNDLYKIMLGKYLAYTCGYWKNADNLNDAQEAKLDLVCRKTGLSAGGRWRTEGGAYWHYHEPECVR

Secondary structure (DSSP, 8-state):
--HHHHHHHHHHHHH-S-HHHHHHHHTTTT--S----TT-SSHHHHHHHHHHHHHHHHTPPTT-----SSTTTTSS-------

Nearest PDB structures (foldseek):
  6bqc-assembly1_A-2  TM=7.340E-01  e=6.969E-03  Escherichia coli
  6gkz-assembly2_B-2  TM=8.837E-01  e=5.864E-01  Coptis japonica
  6gkz-assembly1_A  TM=7.788E-01  e=6.271E-01  Coptis japonica

pLDDT: mean 71.0, std 15.63, range [39.44, 93.56]

Foldseek 3Di:
DDPVVVVVVVCCVPPVPDCVVLCVVQDDQSDPDDFQVPPDPDNVVRNLVVVLVVCVVVVPAFPDDDDDPDPGRDPRHNSHSPD

Radius of gyration: 17.29 Å; Cα contacts (8 Å, |Δi|>4): 61; chains: 1; bounding box: 43×27×45 Å